Protein AF-A0A2G7G9T7-F1 (afdb_monomer_lite)

Structure (mmCIF, N/CA/C/O backbone):
data_AF-A0A2G7G9T7-F1
#
_entry.id   AF-A0A2G7G9T7-F1
#
loop_
_atom_site.group_PDB
_atom_site.id
_atom_site.type_symbol
_atom_site.label_atom_id
_atom_site.label_alt_id
_atom_site.label_comp_id
_atom_site.label_asym_id
_atom_site.label_entity_id
_atom_site.label_seq_id
_atom_site.pdbx_PDB_ins_code
_atom_site.Cartn_x
_atom_site.Cartn_y
_atom_site.Cartn_z
_atom_site.occupancy
_atom_site.B_iso_or_equiv
_atom_site.auth_seq_id
_atom_site.auth_comp_id
_atom_site.auth_asym_id
_atom_site.auth_atom_id
_atom_site.pdbx_PDB_model_num
ATOM 1 N N . MET A 1 1 ? 26.086 -6.484 12.343 1.00 50.88 1 MET A N 1
ATOM 2 C CA . MET A 1 1 ? 27.191 -6.443 11.362 1.00 50.88 1 MET A CA 1
ATOM 3 C C . MET A 1 1 ? 26.638 -6.945 10.040 1.00 50.88 1 MET A C 1
ATOM 5 O O . MET A 1 1 ? 26.138 -8.061 10.012 1.00 50.88 1 MET A O 1
ATOM 9 N N . ILE A 1 2 ? 26.623 -6.112 9.000 1.00 76.38 2 ILE A N 1
ATOM 10 C CA . ILE A 1 2 ? 26.159 -6.516 7.666 1.00 76.38 2 ILE A CA 1
ATOM 11 C C . ILE A 1 2 ? 27.326 -7.243 6.986 1.00 76.38 2 ILE A C 1
ATOM 13 O O . ILE A 1 2 ? 28.397 -6.664 6.845 1.00 76.38 2 ILE A O 1
ATOM 17 N N . LEU A 1 3 ? 27.143 -8.523 6.647 1.00 87.44 3 LEU A N 1
ATOM 18 C CA . LEU A 1 3 ? 28.206 -9.378 6.094 1.00 87.44 3 LEU A CA 1
ATOM 19 C C . LEU A 1 3 ? 28.447 -9.144 4.592 1.00 87.44 3 LEU A C 1
ATOM 21 O O . LEU A 1 3 ? 29.548 -9.395 4.115 1.00 87.44 3 LEU A O 1
ATOM 25 N N . PHE A 1 4 ? 27.445 -8.641 3.863 1.00 85.69 4 PHE A N 1
ATOM 26 C CA . PHE A 1 4 ? 27.504 -8.339 2.428 1.00 85.69 4 PHE A CA 1
ATOM 27 C C . PHE A 1 4 ? 26.624 -7.124 2.100 1.00 85.69 4 PHE A C 1
ATOM 29 O O . PHE A 1 4 ? 25.599 -6.946 2.763 1.00 85.69 4 PHE A O 1
ATOM 36 N N . PRO A 1 5 ? 26.976 -6.302 1.093 1.00 86.50 5 PRO A N 1
ATOM 37 C CA . PRO A 1 5 ? 26.112 -5.210 0.651 1.00 86.50 5 PRO A CA 1
ATOM 38 C C . PRO A 1 5 ? 24.768 -5.742 0.128 1.00 86.50 5 PRO A C 1
ATOM 40 O O . PRO A 1 5 ? 24.672 -6.886 -0.323 1.00 86.50 5 PRO A O 1
ATOM 43 N N . ARG A 1 6 ? 23.725 -4.903 0.168 1.00 88.00 6 ARG A N 1
ATOM 44 C CA . ARG A 1 6 ? 22.432 -5.221 -0.451 1.00 88.00 6 ARG A CA 1
ATOM 45 C C . ARG A 1 6 ? 22.624 -5.345 -1.962 1.00 88.00 6 ARG A C 1
ATOM 47 O O . ARG A 1 6 ? 23.069 -4.400 -2.606 1.00 88.00 6 ARG A O 1
ATOM 54 N N . TYR A 1 7 ? 22.246 -6.485 -2.529 1.00 88.69 7 TYR A N 1
ATOM 55 C CA . TYR A 1 7 ? 22.106 -6.613 -3.975 1.00 88.69 7 TYR A CA 1
ATOM 56 C C . TYR A 1 7 ? 20.734 -6.086 -4.383 1.00 88.69 7 TYR A C 1
ATOM 58 O O . TYR A 1 7 ? 19.709 -6.657 -4.009 1.00 88.69 7 TYR A O 1
ATOM 66 N N . HIS A 1 8 ? 20.714 -4.995 -5.143 1.00 90.81 8 HIS A N 1
ATOM 67 C CA . HIS A 1 8 ? 19.507 -4.525 -5.813 1.00 90.81 8 HIS A CA 1
ATOM 68 C C . HIS A 1 8 ? 19.416 -5.213 -7.174 1.00 90.81 8 HIS A C 1
ATOM 70 O O . HIS A 1 8 ? 20.029 -4.79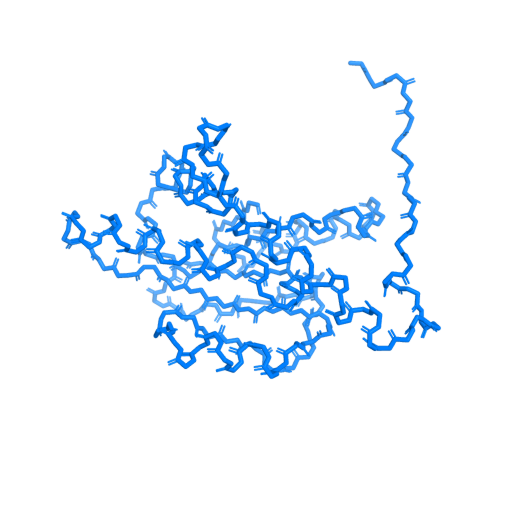2 -8.152 1.00 90.81 8 HIS A O 1
ATOM 76 N N . LEU A 1 9 ? 18.739 -6.359 -7.184 1.00 90.75 9 LEU A N 1
ATOM 77 C CA . LEU A 1 9 ? 18.439 -7.106 -8.402 1.00 90.75 9 LEU A CA 1
ATOM 78 C C . LEU A 1 9 ? 17.135 -6.588 -9.014 1.00 90.75 9 LEU A C 1
ATOM 80 O O . LEU A 1 9 ? 16.363 -5.901 -8.351 1.00 90.75 9 LEU A O 1
ATOM 84 N N . PHE A 1 10 ? 16.895 -6.929 -10.277 1.00 89.88 10 PHE A N 1
ATOM 85 C CA . PHE A 1 10 ? 15.668 -6.564 -10.973 1.00 89.88 10 PHE A CA 1
ATOM 86 C C . PHE A 1 10 ? 14.676 -7.726 -10.994 1.00 89.88 10 PHE A C 1
ATOM 88 O O . PHE A 1 10 ? 15.077 -8.890 -11.084 1.00 89.88 10 PHE A O 1
ATOM 95 N N . GLU A 1 11 ? 13.383 -7.410 -11.000 1.00 91.12 11 GLU A N 1
ATOM 96 C CA . GLU A 1 11 ? 12.358 -8.382 -11.357 1.00 91.12 11 GLU A CA 1
ATOM 97 C C . GLU A 1 11 ? 12.064 -8.329 -12.855 1.00 91.12 11 GLU A C 1
ATOM 99 O O . GLU A 1 11 ? 12.113 -7.274 -13.495 1.00 91.12 11 GLU A O 1
ATOM 104 N N . ILE A 1 12 ? 11.720 -9.483 -13.433 1.00 91.94 12 ILE A N 1
ATOM 105 C CA . ILE A 1 12 ? 11.273 -9.557 -14.830 1.00 91.94 12 ILE A CA 1
ATOM 106 C C . ILE A 1 12 ? 10.014 -8.700 -15.020 1.00 91.94 12 ILE A C 1
ATOM 108 O O . ILE A 1 12 ? 9.879 -8.053 -16.053 1.00 91.94 12 ILE A O 1
ATOM 112 N N . GLY A 1 13 ? 9.125 -8.649 -14.018 1.00 89.94 13 GLY A N 1
ATOM 113 C CA . GLY A 1 13 ? 7.906 -7.834 -14.038 1.00 89.94 13 GLY A CA 1
ATOM 114 C C . GLY A 1 13 ? 8.159 -6.338 -14.259 1.00 89.94 13 GLY A C 1
ATOM 115 O O . GLY A 1 13 ? 7.390 -5.698 -14.975 1.00 89.94 13 GLY A O 1
ATOM 116 N N . ASP A 1 14 ? 9.276 -5.817 -13.746 1.00 88.94 14 ASP A N 1
ATOM 117 C CA . ASP A 1 14 ? 9.611 -4.385 -13.775 1.00 88.94 14 ASP A CA 1
ATOM 118 C C . ASP A 1 14 ? 10.165 -3.917 -15.125 1.00 88.94 14 ASP A C 1
ATOM 120 O O . ASP A 1 14 ? 10.242 -2.722 -15.412 1.00 88.94 14 ASP A O 1
ATOM 124 N N . GLN A 1 15 ? 10.591 -4.848 -15.979 1.00 91.44 15 GLN A N 1
ATOM 125 C CA . GLN A 1 15 ? 11.274 -4.494 -17.217 1.00 91.44 15 GLN A CA 1
ATOM 126 C C . GLN A 1 15 ? 10.294 -3.935 -18.241 1.00 91.44 15 GLN A C 1
ATOM 128 O O . GLN A 1 15 ? 9.235 -4.519 -18.465 1.00 91.44 15 GLN A O 1
ATOM 133 N N . SER A 1 16 ? 10.660 -2.855 -18.938 1.00 91.50 16 SER A N 1
ATOM 134 C CA . SER A 1 16 ? 9.798 -2.202 -19.939 1.00 91.50 16 SER A CA 1
ATOM 135 C C . SER A 1 16 ? 9.358 -3.132 -21.077 1.00 91.50 16 SER A C 1
ATOM 137 O O . SER A 1 16 ? 8.282 -2.939 -21.638 1.00 91.50 16 SER A O 1
ATOM 139 N N . TRP A 1 17 ? 10.155 -4.161 -21.381 1.00 93.69 17 TRP A N 1
ATOM 140 C CA . TRP A 1 17 ? 9.870 -5.186 -22.388 1.00 93.69 17 TRP A CA 1
ATOM 141 C C . TRP A 1 17 ? 9.015 -6.356 -21.877 1.00 93.69 17 TRP A C 1
ATOM 143 O O . TRP A 1 17 ? 8.625 -7.212 -22.672 1.00 93.69 17 TRP A O 1
ATOM 153 N N . CYS A 1 18 ? 8.742 -6.438 -20.572 1.00 94.38 18 CYS A N 1
ATOM 154 C CA . CYS A 1 18 ? 7.967 -7.529 -19.995 1.00 94.38 18 CYS A CA 1
ATOM 155 C C . CYS A 1 18 ? 6.519 -7.495 -20.511 1.00 94.38 18 CYS A C 1
ATOM 157 O O . CYS A 1 18 ? 5.863 -6.455 -20.400 1.00 94.38 18 CYS A O 1
ATOM 159 N N . PRO A 1 19 ? 6.001 -8.603 -21.075 1.00 93.94 19 PRO A N 1
ATOM 160 C CA . PRO A 1 19 ? 4.636 -8.641 -21.577 1.00 93.94 19 PRO A CA 1
ATOM 161 C C . PRO A 1 19 ? 3.607 -8.388 -20.474 1.00 93.94 19 PRO A C 1
ATOM 163 O O . PRO A 1 19 ? 3.697 -8.954 -19.385 1.00 93.94 19 PRO A O 1
ATOM 166 N N . GLU A 1 20 ? 2.566 -7.621 -20.792 1.00 90.12 20 GLU A N 1
ATOM 167 C CA . GLU A 1 20 ? 1.546 -7.240 -19.808 1.00 90.12 20 GLU A CA 1
ATOM 168 C C . GLU A 1 20 ? 0.842 -8.451 -19.181 1.00 90.12 20 GLU A C 1
ATOM 170 O O . GLU A 1 20 ? 0.653 -8.512 -17.970 1.00 90.12 20 GLU A O 1
ATOM 175 N N . TRP A 1 21 ? 0.547 -9.487 -19.972 1.00 92.44 21 TRP A N 1
ATOM 176 C CA . TRP A 1 21 ? -0.052 -10.720 -19.451 1.00 92.44 21 TRP A CA 1
ATOM 177 C C . TRP A 1 21 ? 0.841 -11.421 -18.410 1.00 92.44 21 TRP A C 1
ATOM 179 O O . TRP A 1 21 ? 0.330 -12.062 -17.492 1.00 92.44 21 TRP A O 1
ATOM 189 N N . MET A 1 22 ? 2.170 -11.300 -18.530 1.00 93.94 22 MET A N 1
ATOM 190 C CA . MET A 1 22 ? 3.122 -11.904 -17.598 1.00 93.94 22 MET A CA 1
ATOM 191 C C . MET A 1 22 ? 3.152 -11.120 -16.289 1.00 93.94 22 MET A C 1
ATOM 193 O O . MET A 1 22 ? 3.062 -11.728 -15.224 1.00 93.94 22 MET A O 1
ATOM 197 N N . ARG A 1 23 ? 3.193 -9.783 -16.358 1.00 91.12 23 ARG A N 1
ATOM 198 C CA . ARG A 1 23 ? 3.034 -8.914 -15.179 1.00 91.12 23 ARG A CA 1
ATOM 199 C C . ARG A 1 23 ? 1.719 -9.203 -14.466 1.00 91.12 23 ARG A C 1
ATOM 201 O O . ARG A 1 23 ? 1.700 -9.407 -13.251 1.00 91.12 23 ARG A O 1
ATOM 208 N N . ALA A 1 24 ? 0.637 -9.321 -15.235 1.00 90.50 24 ALA A N 1
ATOM 209 C CA . ALA A 1 24 ? -0.678 -9.646 -14.715 1.00 90.50 24 ALA A CA 1
ATOM 210 C C . ALA A 1 24 ? -0.712 -10.985 -13.979 1.00 90.50 24 ALA A C 1
ATOM 212 O O . ALA A 1 24 ? -1.264 -11.068 -12.877 1.00 90.50 24 ALA A O 1
ATOM 213 N N . TYR A 1 25 ? -0.076 -12.006 -14.549 1.00 93.06 25 TYR A N 1
ATOM 214 C CA . TYR A 1 25 ? 0.046 -13.314 -13.925 1.00 93.06 25 TYR A CA 1
ATOM 215 C C . TYR A 1 25 ? 0.892 -13.276 -12.644 1.00 93.06 25 TYR A C 1
ATOM 217 O O . TYR A 1 25 ? 0.452 -13.804 -11.624 1.00 93.06 25 TYR A O 1
ATOM 225 N N . ILE A 1 26 ? 2.059 -12.618 -12.663 1.00 93.19 26 ILE A N 1
ATOM 226 C CA . ILE A 1 26 ? 2.937 -12.466 -11.488 1.00 93.19 26 ILE A CA 1
ATOM 227 C C . ILE A 1 26 ? 2.168 -11.806 -10.338 1.00 93.19 26 ILE A C 1
ATOM 229 O O . ILE A 1 26 ? 2.101 -12.362 -9.242 1.00 93.19 26 ILE A O 1
ATOM 233 N N . GLN A 1 27 ? 1.511 -10.671 -10.592 1.00 92.50 27 GLN A N 1
ATOM 234 C CA . GLN A 1 27 ? 0.753 -9.952 -9.565 1.00 92.50 27 GLN A CA 1
ATOM 235 C C . GLN A 1 27 ? -0.442 -10.768 -9.042 1.00 92.50 27 GLN A C 1
ATOM 237 O O . GLN A 1 27 ? -0.702 -10.782 -7.837 1.00 92.50 27 GLN A O 1
ATOM 242 N N . SER A 1 28 ? -1.141 -11.501 -9.916 1.00 91.00 28 SER A N 1
ATOM 243 C CA . SER A 1 28 ? -2.247 -12.386 -9.515 1.00 91.00 28 SER A CA 1
ATOM 244 C C . SER A 1 28 ? -1.762 -13.552 -8.651 1.00 91.00 28 SER A C 1
ATOM 246 O O . SER A 1 28 ? -2.380 -13.884 -7.638 1.00 91.00 28 SER A O 1
ATOM 248 N N . TYR A 1 29 ? -0.629 -14.157 -9.017 1.00 93.94 29 TYR A N 1
ATOM 249 C CA . TYR A 1 29 ? 0.008 -15.217 -8.243 1.00 93.94 29 TYR A CA 1
ATOM 250 C C . TYR A 1 29 ? 0.438 -14.716 -6.859 1.00 93.94 29 TYR A C 1
ATOM 252 O O . TYR A 1 29 ? 0.087 -15.331 -5.854 1.00 93.94 29 TYR A O 1
ATOM 260 N N . LEU A 1 30 ? 1.116 -13.568 -6.781 1.00 93.88 30 LEU A N 1
ATOM 261 C CA . LEU A 1 30 ? 1.529 -12.968 -5.508 1.00 93.88 30 LEU A CA 1
ATOM 262 C C . LEU A 1 30 ? 0.326 -12.601 -4.631 1.00 93.88 30 LEU A C 1
ATOM 264 O O . LEU A 1 30 ? 0.323 -12.893 -3.436 1.00 93.88 30 LEU A O 1
ATOM 268 N N . THR A 1 31 ? -0.740 -12.059 -5.227 1.00 93.62 31 THR A N 1
ATOM 269 C CA . THR A 1 31 ? -2.019 -11.818 -4.538 1.00 93.62 31 THR A CA 1
ATOM 270 C C . THR A 1 31 ? -2.583 -13.121 -3.972 1.00 93.62 31 THR A C 1
ATOM 272 O O . THR A 1 31 ? -3.038 -13.167 -2.830 1.00 93.62 31 THR A O 1
ATOM 275 N N . ARG A 1 32 ? -2.523 -14.228 -4.724 1.00 93.75 32 ARG A N 1
ATOM 276 C CA . ARG A 1 32 ? -2.956 -15.534 -4.216 1.00 93.75 32 ARG A CA 1
ATOM 277 C C . ARG A 1 32 ? -2.099 -16.000 -3.043 1.00 93.75 32 ARG A C 1
ATOM 279 O O . ARG A 1 32 ? -2.674 -16.502 -2.086 1.00 93.75 32 ARG A O 1
ATOM 286 N N . VAL A 1 33 ? -0.779 -15.825 -3.095 1.00 94.44 33 VAL A N 1
ATOM 287 C CA . VAL A 1 33 ? 0.143 -16.206 -2.011 1.00 94.44 33 VAL A CA 1
ATOM 288 C C . VAL A 1 33 ? -0.131 -15.403 -0.736 1.00 94.44 33 VAL A C 1
ATOM 290 O O . VAL A 1 33 ? -0.253 -15.999 0.332 1.00 94.44 33 VAL A O 1
ATOM 293 N N . TRP A 1 34 ? -0.333 -14.086 -0.842 1.00 94.31 34 TRP A N 1
ATOM 2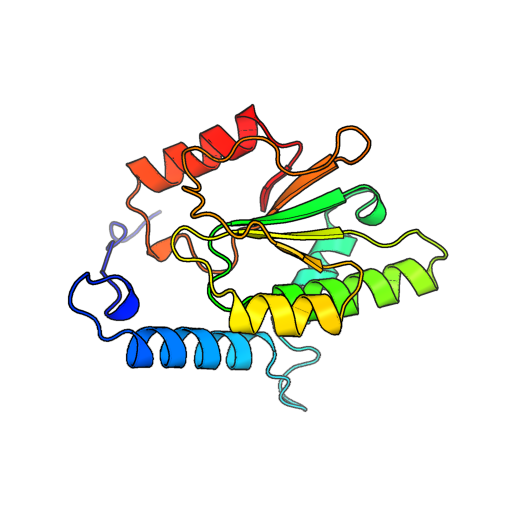94 C CA . TRP A 1 34 ? -0.707 -13.221 0.289 1.00 94.31 34 TRP A CA 1
ATOM 295 C C . TRP A 1 34 ? -1.981 -13.671 1.011 1.00 94.31 34 TRP A C 1
ATOM 297 O O . TRP A 1 34 ? -2.121 -13.487 2.222 1.00 94.31 34 TRP A O 1
ATOM 307 N N . ASN A 1 35 ? -2.893 -14.280 0.257 1.00 93.19 35 ASN A N 1
ATOM 308 C CA . ASN A 1 35 ? -4.217 -14.687 0.709 1.00 93.19 35 ASN A CA 1
ATOM 309 C C . ASN A 1 35 ? -4.339 -16.207 0.904 1.00 93.19 35 ASN A C 1
ATOM 311 O O . ASN A 1 35 ? -5.424 -16.717 1.194 1.00 93.19 35 ASN A O 1
ATOM 315 N N . LEU A 1 36 ? -3.243 -16.952 0.734 1.00 94.19 36 LEU A N 1
ATOM 316 C CA . LEU A 1 36 ? -3.237 -18.399 0.862 1.00 94.19 36 LEU A CA 1
ATOM 317 C C . LEU A 1 36 ? -3.175 -18.788 2.337 1.00 94.19 36 LEU A C 1
ATOM 319 O O . LEU A 1 36 ? -2.230 -18.465 3.052 1.00 94.19 36 LEU A O 1
ATOM 323 N N . HIS A 1 37 ? -4.179 -19.539 2.772 1.00 94.06 37 HIS A N 1
ATOM 324 C CA . HIS A 1 37 ? -4.218 -20.162 4.084 1.00 94.06 37 HIS A CA 1
ATOM 325 C C . HIS A 1 37 ? -4.081 -21.676 3.922 1.00 94.06 37 HIS A C 1
ATOM 327 O O . HIS A 1 37 ? -4.861 -22.298 3.201 1.00 94.06 37 HIS A O 1
ATOM 333 N N . ILE A 1 38 ? -3.083 -22.263 4.582 1.00 92.69 38 ILE A N 1
ATOM 334 C CA . ILE A 1 38 ? -2.783 -23.697 4.514 1.00 92.69 38 ILE A CA 1
ATOM 335 C C . ILE A 1 38 ? -2.868 -24.297 5.925 1.00 92.69 38 ILE A C 1
ATOM 337 O O . ILE A 1 38 ? -1.868 -24.294 6.647 1.00 92.69 38 ILE A O 1
ATOM 341 N N . PRO A 1 39 ? -4.031 -24.806 6.359 1.00 89.62 39 PRO A N 1
ATOM 342 C CA . PRO A 1 39 ? -4.127 -25.627 7.562 1.00 89.62 39 PRO A CA 1
ATOM 343 C C . PRO A 1 39 ? -3.427 -26.986 7.372 1.00 89.62 39 PRO A C 1
ATOM 345 O O . PRO A 1 39 ? -3.505 -27.552 6.280 1.00 89.62 39 PRO A O 1
ATOM 348 N N . PRO A 1 40 ? -2.774 -27.551 8.404 1.00 91.44 40 PRO A N 1
ATOM 349 C CA . PRO A 1 40 ? -2.550 -27.001 9.748 1.00 91.44 40 PRO A CA 1
ATOM 350 C C . PRO A 1 40 ? -1.295 -26.107 9.861 1.00 91.44 40 PRO A C 1
ATOM 352 O O . PRO A 1 40 ? -0.948 -25.673 10.955 1.00 91.44 40 PRO A O 1
ATOM 355 N N . PHE A 1 41 ? -0.590 -25.847 8.758 1.00 89.75 41 PHE A N 1
ATOM 356 C CA . PHE A 1 41 ? 0.729 -25.199 8.738 1.00 89.75 41 PHE A CA 1
ATOM 357 C C . PHE A 1 41 ? 0.707 -23.681 8.975 1.00 89.75 41 PHE A C 1
ATOM 359 O O . PHE A 1 41 ? 1.736 -23.093 9.294 1.00 89.75 41 PHE A O 1
ATOM 366 N N . SER A 1 42 ? -0.450 -23.036 8.833 1.00 88.81 42 SER A N 1
ATOM 367 C CA . SER A 1 42 ? -0.646 -21.605 9.089 1.00 88.81 42 SER A CA 1
ATOM 368 C C . SER A 1 42 ? -1.954 -21.384 9.842 1.00 88.81 42 SER A C 1
ATOM 370 O O . SER A 1 42 ? -2.928 -22.093 9.601 1.00 88.81 42 SER A O 1
ATOM 372 N N . LYS A 1 43 ? -1.983 -20.403 10.755 1.00 87.12 43 LYS A N 1
ATOM 373 C CA . LYS A 1 43 ? -3.190 -20.014 11.514 1.00 87.12 43 LYS A CA 1
ATOM 374 C C . LYS A 1 43 ? -4.075 -19.016 10.765 1.00 87.12 43 LYS A C 1
ATOM 376 O O . LYS A 1 43 ? -5.283 -19.015 10.951 1.00 87.12 43 LYS A O 1
ATOM 381 N N . ALA A 1 44 ? -3.467 -18.197 9.916 1.00 91.88 44 ALA A N 1
ATOM 382 C CA . ALA A 1 44 ? -4.109 -17.192 9.082 1.00 91.88 44 ALA A CA 1
ATOM 383 C C . ALA A 1 44 ? -3.305 -17.057 7.775 1.00 91.88 44 ALA A C 1
ATOM 385 O O . ALA A 1 44 ? -2.137 -17.464 7.749 1.00 91.88 44 ALA A O 1
ATOM 386 N N . PRO A 1 45 ? -3.889 -16.519 6.691 1.00 95.00 45 PRO A N 1
ATOM 387 C CA . PRO A 1 45 ? -3.100 -16.088 5.540 1.00 95.00 45 PRO A CA 1
ATOM 388 C C . PRO A 1 45 ? -2.140 -14.951 5.945 1.00 95.00 45 PRO A C 1
ATOM 390 O O . PRO A 1 45 ? -2.447 -14.222 6.894 1.00 95.00 45 PRO A O 1
ATOM 393 N N . PRO A 1 46 ? -1.018 -14.740 5.234 1.00 94.62 46 PRO A N 1
ATOM 394 C CA . PRO A 1 46 ? -0.080 -13.652 5.531 1.00 94.62 46 PRO A CA 1
ATOM 395 C C . PRO A 1 46 ? -0.738 -12.268 5.664 1.00 94.62 46 PRO A C 1
ATOM 397 O O . PRO A 1 46 ? -0.423 -11.534 6.598 1.00 94.62 46 PRO A O 1
ATOM 400 N N . GLY A 1 47 ? -1.720 -11.939 4.814 1.00 94.50 47 GLY A N 1
ATOM 401 C CA . GLY A 1 47 ? -2.480 -10.686 4.937 1.00 94.50 47 GLY A CA 1
ATOM 402 C C . GLY A 1 47 ? -3.297 -10.583 6.234 1.00 94.50 47 GLY A C 1
ATOM 403 O O . GLY A 1 47 ? -3.457 -9.498 6.781 1.00 94.50 47 GLY A O 1
ATOM 404 N N . GLY A 1 48 ? -3.766 -11.710 6.778 1.00 95.19 48 GLY A N 1
ATOM 405 C CA . GLY A 1 48 ? -4.446 -11.751 8.075 1.00 95.19 48 GLY A CA 1
ATOM 406 C C . GLY A 1 48 ? -3.484 -11.537 9.244 1.00 95.19 48 GLY A C 1
ATOM 407 O O . GLY A 1 48 ? -3.818 -10.825 10.181 1.00 95.19 48 GLY A O 1
ATOM 408 N N . VAL A 1 49 ? -2.262 -12.075 9.159 1.00 94.69 49 VAL A N 1
ATOM 409 C CA . VAL A 1 49 ? -1.209 -11.808 10.157 1.00 94.69 49 VAL A CA 1
ATOM 410 C C . VAL A 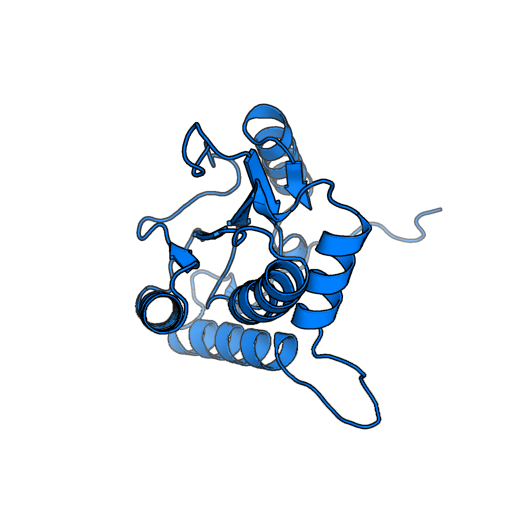1 49 ? -0.844 -10.322 10.175 1.00 94.69 49 VAL A C 1
ATOM 412 O O . VAL A 1 49 ? -0.697 -9.738 11.243 1.00 94.69 49 VAL A O 1
ATOM 415 N N . ALA A 1 50 ? -0.754 -9.684 9.006 1.00 95.12 50 ALA A N 1
ATOM 416 C CA . ALA A 1 50 ? -0.517 -8.246 8.925 1.00 95.12 50 ALA A CA 1
ATOM 417 C C . ALA A 1 50 ? -1.664 -7.423 9.553 1.00 95.12 50 ALA A C 1
ATOM 419 O O . ALA A 1 50 ? -1.401 -6.428 10.225 1.00 95.12 50 ALA A O 1
ATOM 420 N N . ALA A 1 51 ? -2.924 -7.863 9.429 1.00 96.56 51 ALA A N 1
ATOM 421 C CA . ALA A 1 51 ? -4.057 -7.210 10.095 1.00 96.56 51 ALA A CA 1
ATOM 422 C C . ALA A 1 51 ? -3.958 -7.297 11.629 1.00 96.56 51 ALA A C 1
ATOM 424 O O . ALA A 1 51 ? -4.320 -6.352 12.330 1.00 96.56 51 ALA A O 1
ATOM 425 N N . ASP A 1 52 ? -3.443 -8.414 12.147 1.00 95.19 52 ASP A N 1
ATOM 426 C CA . ASP A 1 52 ? -3.220 -8.610 13.582 1.00 95.19 52 ASP A CA 1
ATOM 427 C C . ASP A 1 52 ? -2.151 -7.647 14.109 1.00 95.19 52 ASP A C 1
ATOM 429 O O . ASP A 1 52 ? -2.359 -7.015 15.142 1.00 95.19 52 ASP A O 1
ATOM 433 N N . LEU A 1 53 ? -1.064 -7.459 13.354 1.00 95.12 53 LEU A N 1
ATOM 434 C CA . LEU A 1 53 ? -0.005 -6.503 13.693 1.00 95.12 53 LEU A CA 1
ATOM 435 C C . LEU A 1 53 ? -0.500 -5.051 13.683 1.00 95.12 53 LEU A C 1
ATOM 437 O O . LEU A 1 53 ? -0.101 -4.267 14.542 1.00 95.12 53 LEU A O 1
ATOM 441 N N . ILE A 1 54 ? -1.394 -4.687 12.754 1.00 96.50 54 ILE A N 1
ATOM 442 C CA . ILE A 1 54 ? -2.029 -3.360 12.744 1.00 96.50 54 ILE A CA 1
ATOM 443 C C . ILE A 1 54 ? -2.805 -3.128 14.043 1.00 96.50 54 ILE A C 1
ATOM 445 O O . ILE A 1 54 ? -2.661 -2.074 14.655 1.00 96.50 54 ILE A O 1
ATOM 449 N N . LEU A 1 55 ? -3.604 -4.102 14.486 1.00 95.69 55 LEU A N 1
ATOM 450 C CA . LEU A 1 55 ? -4.362 -3.985 15.738 1.00 95.69 55 LEU A CA 1
ATOM 451 C C . LEU A 1 55 ? -3.466 -3.927 16.974 1.00 95.69 55 LEU A C 1
ATOM 453 O O . LEU A 1 55 ? -3.809 -3.249 17.937 1.00 95.69 55 LEU A O 1
ATOM 457 N N . GLU A 1 56 ? -2.346 -4.648 16.958 1.00 95.44 56 GLU A N 1
ATOM 458 C CA . GLU A 1 56 ? -1.415 -4.701 18.083 1.00 95.44 56 GLU A CA 1
ATOM 459 C C . GLU A 1 56 ? -0.594 -3.411 18.227 1.00 95.44 56 GLU A C 1
ATOM 461 O O . GLU A 1 56 ? -0.318 -2.975 19.346 1.00 95.44 56 GLU A O 1
ATOM 466 N N . HIS A 1 57 ? -0.196 -2.797 17.110 1.00 95.44 57 HIS A N 1
ATOM 467 C CA . HIS A 1 57 ? 0.813 -1.734 17.114 1.00 95.44 57 HIS A CA 1
ATOM 468 C C . HIS A 1 57 ? 0.309 -0.352 16.694 1.00 95.44 57 HIS A C 1
ATOM 470 O O . HIS A 1 57 ? 1.009 0.632 16.937 1.00 95.44 57 HIS A O 1
ATOM 476 N N . ILE A 1 58 ? -0.883 -0.236 16.102 1.00 95.19 58 ILE A N 1
ATOM 477 C CA . ILE A 1 58 ? -1.475 1.064 15.774 1.00 95.19 58 ILE A CA 1
ATOM 478 C C . ILE A 1 58 ? -2.584 1.394 16.757 1.00 95.19 58 ILE A C 1
ATOM 480 O O . ILE A 1 58 ? -3.589 0.694 16.853 1.00 95.19 58 ILE A O 1
ATOM 484 N N . THR A 1 59 ? -2.439 2.530 17.430 1.00 94.62 59 THR A N 1
ATOM 485 C CA . THR A 1 59 ? -3.499 3.102 18.259 1.00 94.62 59 THR A CA 1
ATOM 486 C C . THR A 1 59 ? -4.642 3.623 17.386 1.00 94.62 59 THR A C 1
ATOM 488 O O . THR A 1 59 ? -4.412 4.408 16.465 1.00 94.62 59 THR A O 1
ATOM 491 N N . ASP A 1 60 ? -5.873 3.227 17.714 1.00 95.81 60 ASP A N 1
ATOM 492 C CA . ASP A 1 60 ? -7.113 3.623 17.029 1.00 95.81 60 ASP A CA 1
ATOM 493 C C . ASP A 1 60 ? -7.072 3.395 15.502 1.00 95.81 60 ASP A C 1
ATOM 495 O O . ASP A 1 60 ? -7.232 4.347 14.725 1.00 95.81 60 ASP A O 1
ATOM 499 N N . PRO A 1 61 ? -6.849 2.153 15.026 1.00 97.06 61 PRO A N 1
ATOM 500 C CA . PRO A 1 61 ? -6.683 1.879 13.598 1.00 97.06 61 PRO A CA 1
ATOM 501 C C . PRO A 1 61 ? -7.958 2.174 12.791 1.00 97.06 61 PRO A C 1
ATOM 503 O O . PRO A 1 61 ? -7.882 2.448 11.595 1.00 97.06 61 PRO A O 1
ATOM 506 N N . ASP A 1 62 ? -9.128 2.225 13.432 1.00 97.69 62 ASP A N 1
ATOM 507 C CA . ASP A 1 62 ? -10.381 2.657 12.811 1.00 97.69 62 ASP A CA 1
ATOM 508 C C . ASP A 1 62 ? -10.419 4.153 12.454 1.00 97.69 62 ASP A C 1
ATOM 510 O O . ASP A 1 62 ? -11.236 4.568 11.631 1.00 97.69 62 ASP A O 1
ATOM 514 N N . SER A 1 63 ? -9.503 4.963 12.996 1.00 97.81 63 SER A N 1
ATOM 515 C CA . SER A 1 63 ? -9.324 6.374 12.622 1.00 97.81 63 SER A CA 1
ATOM 516 C C . SER A 1 63 ? -8.486 6.575 11.349 1.00 97.81 63 SER A C 1
ATOM 518 O O . SER A 1 63 ? -8.427 7.690 10.815 1.00 97.81 63 SER A O 1
ATOM 520 N N . PHE A 1 64 ? -7.863 5.509 10.831 1.00 98.31 64 PHE A N 1
ATOM 521 C CA . PHE A 1 64 ? -6.934 5.574 9.705 1.00 98.31 64 PHE A CA 1
ATOM 522 C C . PHE A 1 64 ? -7.577 5.258 8.352 1.00 98.31 64 PHE A C 1
ATOM 524 O O . PHE A 1 64 ? -8.533 4.488 8.215 1.00 98.31 64 PHE A O 1
ATOM 531 N N . THR A 1 65 ? -7.015 5.877 7.325 1.00 98.62 65 THR A N 1
ATOM 532 C CA . THR A 1 65 ? -7.071 5.430 5.939 1.00 98.62 65 THR A CA 1
ATOM 533 C C . THR A 1 65 ? -5.699 4.858 5.601 1.00 98.62 65 THR A C 1
ATOM 535 O O . THR A 1 65 ? -4.703 5.582 5.625 1.00 98.62 65 THR A O 1
ATOM 538 N N . PHE A 1 66 ? -5.650 3.561 5.327 1.00 98.50 66 PHE A N 1
ATOM 539 C CA . PHE A 1 66 ? -4.454 2.845 4.914 1.00 98.50 66 PHE A CA 1
ATOM 540 C C . PHE A 1 66 ? -4.269 2.996 3.402 1.00 98.50 66 PHE A C 1
ATOM 542 O O . PHE A 1 66 ? -5.103 2.543 2.622 1.00 98.50 66 PHE A O 1
ATOM 549 N N . VAL A 1 67 ? -3.207 3.668 2.980 1.00 98.44 67 VAL A N 1
ATOM 550 C CA . VAL A 1 67 ? -2.899 3.911 1.567 1.00 98.44 67 VAL A CA 1
ATOM 551 C C . VAL A 1 67 ? -1.827 2.917 1.148 1.00 98.44 67 VAL A C 1
ATOM 553 O O . VAL A 1 67 ? -0.686 3.019 1.591 1.00 98.44 67 VAL A O 1
ATOM 556 N N . ASP A 1 68 ? -2.210 1.936 0.337 1.00 98.25 68 ASP A N 1
ATOM 557 C CA . ASP A 1 68 ? -1.309 0.913 -0.185 1.00 98.25 68 ASP A CA 1
ATOM 558 C C . ASP A 1 68 ? -0.547 1.480 -1.377 1.00 98.25 68 ASP A C 1
ATOM 560 O O . ASP A 1 68 ? -1.125 1.703 -2.447 1.00 98.25 68 ASP A O 1
ATOM 564 N N . LEU A 1 69 ? 0.729 1.792 -1.152 1.00 97.75 69 LEU A N 1
ATOM 565 C CA . LEU A 1 69 ? 1.625 2.297 -2.181 1.00 97.75 69 LEU A CA 1
ATOM 566 C C . LEU A 1 69 ? 2.317 1.117 -2.848 1.00 97.75 69 LEU A C 1
ATOM 568 O O . LEU A 1 69 ? 3.039 0.367 -2.192 1.00 97.75 69 LEU A O 1
ATOM 572 N N . CYS A 1 70 ? 2.176 1.039 -4.172 1.00 96.44 70 CYS A N 1
ATOM 573 C CA . CYS A 1 70 ? 2.637 -0.087 -4.993 1.00 96.44 70 CYS A CA 1
ATOM 574 C C . CYS A 1 70 ? 1.771 -1.340 -4.789 1.00 96.44 70 CYS A C 1
ATOM 576 O O . CYS A 1 70 ? 2.273 -2.452 -4.617 1.00 96.44 70 CYS A O 1
ATOM 578 N N . ALA A 1 71 ? 0.450 -1.146 -4.786 1.00 96.56 71 ALA A N 1
ATOM 579 C CA . ALA A 1 71 ? -0.524 -2.191 -4.495 1.00 96.56 71 ALA A CA 1
ATOM 580 C C . ALA A 1 71 ? -0.569 -3.324 -5.544 1.00 96.56 71 ALA A C 1
ATOM 582 O O . ALA A 1 71 ? -1.158 -4.382 -5.292 1.00 96.56 71 ALA A O 1
ATOM 583 N N . GLY A 1 72 ? -0.009 -3.124 -6.741 1.00 94.31 72 GLY A N 1
ATOM 584 C CA . GLY A 1 72 ? -0.101 -4.052 -7.865 1.00 94.31 72 GLY A CA 1
ATOM 585 C C . GLY A 1 72 ? -1.557 -4.415 -8.167 1.00 94.31 72 GLY A C 1
ATOM 586 O O . GLY A 1 72 ? -2.409 -3.550 -8.338 1.00 94.31 72 GLY A O 1
ATOM 587 N N . ALA A 1 73 ? -1.886 -5.710 -8.166 1.00 94.31 73 ALA A N 1
ATOM 588 C CA . ALA A 1 73 ? -3.262 -6.196 -8.340 1.00 94.31 73 ALA A CA 1
ATOM 589 C C . ALA A 1 73 ? -4.134 -6.141 -7.057 1.00 94.31 73 ALA A C 1
ATOM 591 O O . ALA A 1 73 ? -5.237 -6.683 -7.047 1.00 94.31 73 ALA A O 1
ATOM 592 N N . GLY A 1 74 ? -3.662 -5.502 -5.979 1.00 93.88 74 GLY A N 1
ATOM 593 C CA . GLY A 1 74 ? -4.362 -5.365 -4.692 1.00 93.88 74 GLY A CA 1
ATOM 594 C C . GLY A 1 74 ? -3.876 -6.306 -3.581 1.00 93.88 74 GLY A C 1
ATOM 595 O O . GLY A 1 74 ? -4.425 -6.278 -2.482 1.00 93.88 74 GLY A O 1
ATOM 596 N N . GLY A 1 75 ? -2.871 -7.144 -3.866 1.00 93.12 75 GLY A N 1
ATOM 597 C CA . GLY A 1 75 ? -2.052 -7.882 -2.897 1.00 93.12 75 GLY A CA 1
ATOM 598 C C . GLY A 1 75 ? -2.785 -8.381 -1.634 1.00 93.12 75 GLY A C 1
ATOM 599 O O . GLY A 1 75 ? -3.762 -9.136 -1.739 1.00 93.12 75 GLY A O 1
ATOM 600 N N . PRO A 1 76 ? -2.309 -8.023 -0.426 1.00 96.12 76 PRO A N 1
ATOM 601 C CA . PRO A 1 76 ? -2.971 -8.391 0.821 1.00 96.12 76 PRO A CA 1
ATOM 602 C C . PRO A 1 76 ? -4.103 -7.441 1.228 1.00 96.12 76 PRO A C 1
ATOM 604 O O . PRO A 1 76 ? -4.820 -7.770 2.171 1.00 96.12 76 PRO A O 1
ATOM 607 N N . THR A 1 77 ? -4.288 -6.291 0.569 1.00 97.00 77 THR A N 1
ATOM 608 C CA . THR A 1 77 ? -5.165 -5.201 1.037 1.00 97.00 77 THR A CA 1
ATOM 609 C C . THR A 1 77 ? -6.605 -5.657 1.248 1.00 97.00 77 THR A C 1
ATOM 611 O O . THR A 1 77 ? -7.227 -5.304 2.246 1.00 97.00 77 THR A O 1
ATOM 614 N N . GLY A 1 78 ? -7.126 -6.499 0.349 1.00 96.25 78 GLY A N 1
ATOM 615 C CA . GLY A 1 78 ? -8.465 -7.073 0.492 1.00 96.25 78 GLY A CA 1
ATOM 616 C C . GLY A 1 78 ? -8.618 -7.915 1.763 1.00 96.25 78 GLY A C 1
ATOM 617 O O . GLY A 1 78 ? -9.596 -7.778 2.496 1.00 96.25 78 GLY A O 1
ATOM 618 N N . THR A 1 79 ? -7.631 -8.755 2.080 1.00 96.38 79 THR A N 1
ATOM 619 C CA . THR A 1 79 ? -7.646 -9.560 3.312 1.00 96.38 79 THR A CA 1
ATOM 620 C C . THR A 1 79 ? -7.390 -8.711 4.549 1.00 96.38 79 THR A C 1
ATOM 622 O O . THR A 1 79 ? -8.045 -8.929 5.567 1.00 96.38 79 THR A O 1
ATOM 625 N N . LEU A 1 80 ? -6.487 -7.731 4.458 1.00 96.75 80 LEU A N 1
ATOM 626 C CA . LEU A 1 80 ? -6.223 -6.755 5.513 1.00 96.75 80 LEU A CA 1
ATOM 627 C C . LEU A 1 80 ? -7.512 -6.050 5.929 1.00 96.75 80 LEU A C 1
ATOM 629 O O . LEU A 1 80 ? -7.879 -6.107 7.099 1.00 96.75 80 LEU A O 1
ATOM 633 N N . GLU A 1 81 ? -8.230 -5.460 4.969 1.00 97.75 81 GLU A N 1
ATOM 634 C CA . GLU A 1 81 ? -9.508 -4.792 5.214 1.00 97.75 81 GLU A CA 1
ATOM 635 C C . GLU A 1 81 ? -10.507 -5.734 5.874 1.00 97.75 81 GLU A C 1
ATOM 637 O O . GLU A 1 81 ? -11.065 -5.402 6.919 1.00 97.75 81 GLU A O 1
ATOM 642 N N . HIS A 1 82 ? -10.692 -6.924 5.300 1.00 97.19 82 HIS A N 1
ATOM 643 C CA . HIS A 1 82 ? -11.695 -7.865 5.775 1.00 97.19 82 HIS A CA 1
ATOM 644 C C . HIS A 1 82 ? -11.437 -8.293 7.225 1.00 97.19 82 HIS A C 1
ATOM 646 O O . HIS A 1 82 ? -12.346 -8.246 8.058 1.00 97.19 82 HIS A O 1
ATOM 652 N N . VAL A 1 83 ? -10.201 -8.703 7.530 1.00 97.12 83 VAL A N 1
ATOM 653 C CA . VAL A 1 83 ? -9.817 -9.214 8.852 1.00 97.12 83 VAL A CA 1
ATOM 654 C C . VAL A 1 83 ? -9.794 -8.087 9.882 1.00 97.12 83 VAL A C 1
ATOM 656 O O . VAL A 1 83 ? -10.375 -8.243 10.958 1.00 97.12 83 VAL A O 1
ATOM 659 N N . LEU A 1 84 ? -9.187 -6.943 9.549 1.00 97.69 84 LEU A N 1
ATOM 660 C CA . LEU A 1 84 ? -9.108 -5.790 10.444 1.00 97.69 84 LEU A CA 1
ATOM 661 C C . LEU A 1 84 ? -10.507 -5.280 10.798 1.00 97.69 84 LEU A C 1
ATOM 663 O O . LEU A 1 84 ? -10.853 -5.174 11.975 1.00 97.69 84 LEU A O 1
ATOM 667 N N . ASN A 1 85 ? -11.350 -5.031 9.793 1.00 98.38 85 ASN A N 1
ATOM 668 C CA . ASN A 1 85 ? -12.683 -4.485 10.025 1.00 98.38 85 ASN A CA 1
ATOM 669 C C . ASN A 1 85 ? -13.633 -5.495 10.674 1.00 98.38 85 ASN A C 1
ATOM 671 O O . ASN A 1 85 ? -14.532 -5.086 11.406 1.00 98.38 85 ASN A O 1
ATOM 675 N N . ALA A 1 86 ? -13.447 -6.805 10.480 1.00 97.88 86 ALA A N 1
ATOM 676 C CA . ALA A 1 86 ? -14.195 -7.805 11.244 1.00 97.88 86 ALA A CA 1
ATOM 677 C C . ALA A 1 86 ? -13.908 -7.710 12.750 1.00 97.88 86 ALA A C 1
ATOM 679 O O . ALA A 1 86 ? -14.844 -7.749 13.551 1.00 97.88 86 ALA A O 1
ATOM 680 N N . LYS A 1 87 ? -12.640 -7.531 13.131 1.00 97.12 87 LYS A N 1
ATOM 681 C CA . LYS A 1 87 ? -12.228 -7.381 14.533 1.00 97.12 87 LYS A CA 1
ATOM 682 C C . LYS A 1 87 ? -12.678 -6.046 15.125 1.00 97.12 87 LYS A C 1
ATOM 684 O O . LYS A 1 87 ? -13.261 -6.035 16.204 1.00 97.12 87 LYS A O 1
ATOM 689 N N . LEU A 1 88 ? -12.534 -4.947 14.382 1.00 98.00 88 LEU A N 1
ATOM 690 C CA . LEU A 1 88 ? -13.032 -3.632 14.803 1.00 98.00 88 LEU A CA 1
ATOM 691 C C . LEU A 1 88 ? -14.545 -3.631 15.038 1.00 98.00 88 LEU A C 1
ATOM 693 O O . LEU A 1 88 ? -15.007 -3.131 16.062 1.00 98.00 88 LEU A O 1
ATOM 697 N N . ARG A 1 89 ? -15.324 -4.259 14.147 1.00 98.06 89 ARG A N 1
ATOM 698 C CA . ARG A 1 89 ? -16.775 -4.409 14.341 1.00 98.06 89 ARG A CA 1
ATOM 699 C C . ARG A 1 89 ? -17.118 -5.217 15.591 1.00 98.06 89 ARG A C 1
ATOM 701 O O . ARG A 1 89 ? -18.077 -4.872 1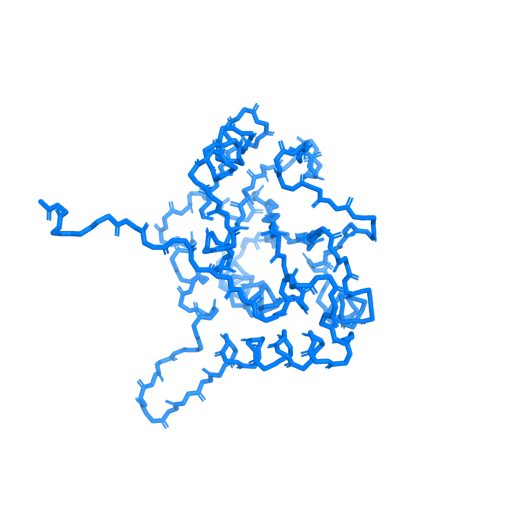6.273 1.00 98.06 89 ARG A O 1
ATOM 708 N N . ALA A 1 90 ? -16.354 -6.266 15.905 1.00 97.62 90 ALA A N 1
ATOM 709 C CA . ALA A 1 90 ? -16.559 -7.051 17.125 1.00 97.62 90 ALA A CA 1
ATOM 710 C C . ALA A 1 90 ? -16.308 -6.230 18.406 1.00 97.62 90 ALA A C 1
ATOM 712 O O . ALA A 1 90 ? -16.930 -6.495 19.431 1.00 97.62 90 ALA A O 1
ATOM 713 N N . GLU A 1 91 ? -15.461 -5.201 18.331 1.00 96.50 91 GLU A N 1
ATOM 714 C CA . GLU A 1 91 ? -15.223 -4.222 19.402 1.00 96.50 91 GLU A CA 1
ATOM 715 C C . GLU A 1 91 ? -16.198 -3.028 19.377 1.00 96.50 91 GLU A C 1
ATOM 717 O O . GLU A 1 91 ? -16.075 -2.115 20.192 1.00 96.50 91 GLU A O 1
ATOM 722 N N . GLY A 1 92 ? -17.161 -2.997 18.448 1.00 97.12 92 GLY A N 1
ATOM 723 C CA . GLY A 1 92 ? -18.091 -1.875 18.284 1.00 97.12 92 GLY A CA 1
ATOM 724 C C . GLY A 1 92 ? -17.455 -0.604 17.703 1.00 97.12 92 GLY A C 1
ATOM 725 O O . GLY A 1 92 ? -18.034 0.475 17.827 1.00 97.12 92 GLY A O 1
ATOM 726 N N . LYS A 1 93 ? -16.274 -0.714 17.080 1.00 97.69 93 LYS A N 1
ATOM 727 C CA . LYS A 1 93 ? -15.557 0.399 16.441 1.00 97.69 93 LYS A CA 1
ATOM 728 C C . LYS A 1 93 ? -15.987 0.608 14.992 1.00 97.69 93 LYS A C 1
ATOM 730 O O . LYS A 1 93 ? -16.609 -0.252 14.363 1.00 97.69 93 LYS A O 1
ATOM 735 N N . SER A 1 94 ? -15.639 1.778 14.462 1.00 97.00 94 SER A N 1
ATOM 736 C CA . SER A 1 94 ? -15.861 2.105 13.054 1.00 97.00 94 SER A CA 1
ATOM 737 C C . SER A 1 94 ? -14.927 1.306 12.133 1.00 97.00 94 SER A C 1
ATOM 739 O O . SER A 1 94 ? -13.975 0.674 12.587 1.00 97.00 94 SER A O 1
ATOM 741 N N . ALA A 1 95 ? -15.213 1.287 10.830 1.00 98.00 95 ALA A N 1
ATOM 742 C CA . ALA A 1 95 ? -14.338 0.627 9.867 1.00 98.00 95 ALA A CA 1
ATOM 743 C C . ALA A 1 95 ? -13.126 1.511 9.525 1.00 98.00 95 ALA A C 1
ATOM 745 O O . ALA A 1 95 ? -13.263 2.702 9.221 1.00 98.00 95 ALA A O 1
ATOM 746 N N . ALA A 1 96 ? -11.942 0.903 9.515 1.00 98.12 96 ALA A N 1
ATOM 747 C CA . ALA A 1 96 ? -10.776 1.437 8.832 1.00 98.12 96 ALA A CA 1
ATOM 748 C C . ALA A 1 96 ? -11.016 1.460 7.315 1.00 98.12 96 ALA A C 1
ATOM 750 O O . ALA A 1 96 ? -11.726 0.611 6.769 1.00 98.12 96 ALA A O 1
ATOM 751 N N . ARG A 1 97 ? -10.404 2.428 6.627 1.00 98.44 97 ARG A N 1
ATOM 752 C CA . ARG A 1 97 ? -10.504 2.579 5.168 1.00 98.44 97 ARG A CA 1
ATOM 753 C C . ARG A 1 97 ? -9.195 2.213 4.501 1.00 98.44 97 ARG A C 1
ATOM 755 O O . ARG A 1 97 ? -8.145 2.372 5.113 1.00 98.44 97 ARG A O 1
ATOM 762 N N . PHE A 1 98 ? -9.264 1.797 3.246 1.00 98.62 98 PHE A N 1
ATOM 763 C CA . PHE A 1 98 ? -8.109 1.427 2.445 1.00 98.62 98 PHE A CA 1
ATOM 764 C C . PHE A 1 98 ? -8.183 2.087 1.069 1.00 98.62 98 PHE A C 1
ATOM 766 O O . PHE A 1 98 ? -9.266 2.202 0.492 1.00 98.62 98 PHE A O 1
ATOM 773 N N . VAL A 1 99 ? -7.036 2.516 0.546 1.00 98.62 99 VAL A N 1
ATOM 774 C CA . VAL A 1 99 ? -6.914 3.080 -0.802 1.00 98.62 99 VAL A CA 1
ATOM 775 C C . VAL A 1 99 ? -5.780 2.387 -1.539 1.00 98.62 99 VAL A C 1
ATOM 777 O O . VAL A 1 99 ? -4.649 2.390 -1.062 1.00 98.62 99 VAL A O 1
ATOM 780 N N . LEU A 1 100 ? -6.082 1.810 -2.700 1.00 98.62 100 LEU A N 1
ATOM 781 C CA . LEU A 1 100 ? -5.087 1.201 -3.583 1.00 98.62 100 LEU A CA 1
ATOM 782 C C . LEU A 1 100 ? -4.469 2.262 -4.494 1.00 98.62 100 LEU A C 1
ATOM 784 O O . LEU A 1 100 ? -5.191 3.042 -5.126 1.00 98.62 100 LEU A O 1
ATOM 788 N N . THR A 1 101 ? -3.140 2.279 -4.564 1.00 98.31 101 THR A N 1
ATOM 789 C CA . THR A 1 101 ? -2.376 3.179 -5.431 1.00 98.31 101 THR A CA 1
ATOM 790 C C . THR A 1 101 ? -1.168 2.452 -6.013 1.00 98.31 101 THR A C 1
ATOM 792 O O . THR A 1 101 ? -0.563 1.592 -5.373 1.00 98.31 101 THR A O 1
ATOM 795 N N . ASP A 1 102 ? -0.816 2.775 -7.251 1.00 96.69 102 ASP A N 1
ATOM 796 C CA . ASP A 1 102 ? 0.313 2.154 -7.938 1.00 96.69 102 ASP A CA 1
ATOM 797 C C . ASP A 1 102 ? 0.786 3.056 -9.076 1.00 96.69 102 ASP A C 1
ATOM 799 O O . ASP A 1 102 ? 0.004 3.839 -9.622 1.00 96.69 102 ASP A O 1
ATOM 803 N N . LEU A 1 103 ? 2.051 2.922 -9.468 1.00 94.81 103 LEU A N 1
ATOM 804 C CA . LEU A 1 103 ? 2.580 3.562 -10.668 1.00 94.81 103 LEU A CA 1
ATOM 805 C C . LEU A 1 103 ? 1.932 2.985 -11.943 1.00 94.81 103 LEU A C 1
ATOM 807 O O . LEU A 1 103 ? 1.822 3.679 -12.953 1.00 94.81 103 LEU A O 1
ATOM 811 N N . HIS A 1 104 ? 1.458 1.738 -11.884 1.00 92.25 104 HIS A N 1
ATOM 812 C CA . HIS A 1 104 ? 0.758 1.025 -12.949 1.00 92.25 104 HIS A CA 1
ATOM 813 C C . HIS A 1 104 ? -0.594 0.463 -12.452 1.00 92.25 104 HIS A C 1
ATOM 815 O O . HIS A 1 104 ? -0.711 -0.738 -12.194 1.00 92.25 104 HIS A O 1
ATOM 821 N N . PRO A 1 105 ? -1.635 1.312 -12.317 1.00 94.12 105 PRO A N 1
ATOM 822 C CA . PRO A 1 105 ? -2.937 0.918 -11.781 1.00 94.12 105 PRO A CA 1
ATOM 823 C C . PRO A 1 105 ? -3.589 -0.288 -12.471 1.00 94.12 105 PRO A C 1
ATOM 825 O O . PRO A 1 105 ? -3.714 -0.342 -13.695 1.00 94.12 105 PRO A O 1
ATOM 828 N N . ARG A 1 106 ? -4.096 -1.230 -11.665 1.00 93.50 106 ARG A N 1
ATOM 829 C CA . ARG A 1 106 ? -4.792 -2.451 -12.110 1.00 93.50 106 ARG A CA 1
ATOM 830 C C . ARG A 1 106 ? -6.305 -2.309 -11.973 1.00 93.50 106 ARG A C 1
ATOM 832 O O . ARG A 1 106 ? -6.938 -2.869 -11.081 1.00 93.50 106 ARG A O 1
ATOM 839 N N . LEU A 1 107 ? -6.885 -1.482 -12.847 1.00 95.12 107 LEU A N 1
ATOM 840 C CA . LEU A 1 107 ? -8.257 -0.982 -12.690 1.00 95.12 107 LEU A CA 1
ATOM 841 C C . LEU A 1 107 ? -9.333 -2.072 -12.703 1.00 95.12 107 LEU A C 1
ATOM 843 O O . LEU A 1 107 ? -10.333 -1.930 -11.999 1.00 95.12 107 LEU A O 1
ATOM 847 N N . GLU A 1 108 ? -9.164 -3.141 -13.483 1.00 94.50 108 GLU A N 1
ATOM 848 C CA . GLU A 1 108 ? -10.141 -4.235 -13.534 1.00 94.50 108 GLU A CA 1
ATOM 849 C C . GLU A 1 108 ? -10.198 -4.975 -12.191 1.00 94.50 108 GLU A C 1
ATOM 851 O O . GLU A 1 108 ? -11.276 -5.145 -11.607 1.00 94.50 108 GLU A O 1
ATOM 856 N N . GLU A 1 109 ? -9.029 -5.337 -11.663 1.00 93.94 109 GLU A N 1
ATOM 857 C CA . GLU A 1 109 ? -8.865 -6.007 -10.379 1.00 93.94 109 GLU A CA 1
ATOM 858 C C . GLU A 1 109 ? -9.341 -5.117 -9.232 1.00 93.94 109 GLU A C 1
ATOM 860 O O . GLU A 1 109 ? -10.163 -5.540 -8.417 1.00 93.94 109 GLU A O 1
ATOM 865 N N . TRP A 1 110 ? -8.909 -3.856 -9.201 1.00 96.88 110 TRP A N 1
ATOM 866 C CA . TRP A 1 110 ? -9.291 -2.913 -8.151 1.00 96.88 110 TRP A CA 1
ATOM 867 C C . TRP A 1 110 ? -10.790 -2.622 -8.165 1.00 96.88 110 TRP A C 1
ATOM 869 O O . TRP A 1 110 ? -11.433 -2.638 -7.117 1.00 96.88 110 TRP A O 1
ATOM 879 N N . SER A 1 111 ? -11.398 -2.481 -9.347 1.00 97.19 111 SER A N 1
ATOM 880 C CA . SER A 1 111 ? -12.853 -2.342 -9.469 1.00 97.19 111 SER A CA 1
ATOM 881 C C . SER A 1 111 ? -13.595 -3.586 -8.978 1.00 97.19 111 SER A C 1
ATOM 883 O O . SER A 1 111 ? -14.701 -3.488 -8.443 1.00 97.19 111 SER A O 1
ATOM 885 N N . ALA A 1 112 ? -13.043 -4.787 -9.171 1.00 95.62 112 ALA A N 1
ATOM 886 C CA . ALA A 1 112 ? -13.622 -6.011 -8.622 1.00 95.62 112 ALA A CA 1
ATOM 887 C C . ALA A 1 112 ? -13.526 -6.060 -7.087 1.00 95.62 112 ALA A C 1
ATOM 889 O O . ALA A 1 112 ? -14.494 -6.474 -6.446 1.00 95.62 112 ALA A O 1
ATOM 890 N N . ILE A 1 113 ? -12.412 -5.602 -6.507 1.00 95.69 113 ILE A N 1
ATOM 891 C CA . ILE A 1 113 ? -12.203 -5.509 -5.054 1.00 95.69 113 ILE A CA 1
ATOM 892 C C . ILE A 1 113 ? -13.171 -4.490 -4.436 1.00 95.69 113 ILE A C 1
ATOM 894 O O . ILE A 1 113 ? -13.977 -4.857 -3.583 1.00 95.69 113 ILE A 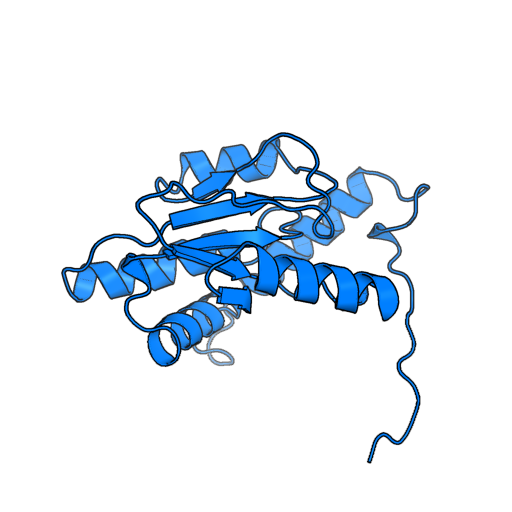O 1
ATOM 898 N N . SER A 1 114 ? -13.185 -3.248 -4.925 1.00 96.94 114 SER A N 1
ATOM 899 C CA . SER A 1 114 ? -14.032 -2.166 -4.397 1.00 96.94 114 SER A CA 1
ATOM 900 C C . SER A 1 114 ? -15.532 -2.441 -4.512 1.00 96.94 114 SER A C 1
ATOM 902 O O . SER A 1 114 ? -16.313 -1.990 -3.682 1.00 96.94 114 SER A O 1
ATOM 904 N N . ARG A 1 115 ? -15.969 -3.224 -5.509 1.00 96.94 115 ARG A N 1
ATOM 905 C CA . ARG A 1 115 ? -17.372 -3.673 -5.603 1.00 96.94 115 ARG A CA 1
ATOM 906 C C . ARG A 1 115 ? -17.758 -4.683 -4.523 1.00 96.94 115 ARG A C 1
ATOM 908 O O . ARG A 1 115 ? -18.938 -4.811 -4.216 1.00 96.94 115 ARG A O 1
ATOM 915 N N . ARG A 1 116 ? -16.791 -5.438 -3.996 1.00 95.81 116 ARG A N 1
ATOM 916 C CA . ARG A 1 116 ? -17.008 -6.460 -2.961 1.00 95.81 116 ARG A CA 1
ATOM 917 C C . ARG A 1 116 ? -16.774 -5.921 -1.551 1.00 95.81 116 ARG A C 1
ATOM 919 O O . ARG A 1 116 ? -17.315 -6.489 -0.609 1.00 95.81 116 ARG A O 1
ATOM 926 N N . GLN A 1 117 ? -15.964 -4.872 -1.410 1.00 96.06 117 GLN A N 1
ATOM 927 C CA . GLN A 1 117 ? -15.518 -4.332 -0.128 1.00 96.06 117 GLN A CA 1
ATOM 928 C C . GLN A 1 117 ? -15.698 -2.813 -0.104 1.00 96.06 117 GLN A C 1
ATOM 930 O O . GLN A 1 117 ? -14.913 -2.073 -0.691 1.00 96.06 117 GLN A O 1
ATOM 935 N N . GLU A 1 118 ? -16.724 -2.348 0.611 1.00 96.62 118 GLU A N 1
ATOM 936 C CA . GLU A 1 118 ? -17.120 -0.931 0.672 1.00 96.62 118 GLU A CA 1
ATOM 937 C C . GLU A 1 118 ? -16.053 0.000 1.271 1.00 96.62 118 GLU A C 1
ATOM 939 O O . GLU A 1 118 ? -16.047 1.198 0.995 1.00 96.62 118 GLU A O 1
ATOM 944 N N . ASN A 1 119 ? -15.131 -0.545 2.072 1.00 98.25 119 ASN A N 1
ATOM 945 C CA . ASN A 1 119 ? -14.064 0.221 2.717 1.00 98.25 119 ASN A CA 1
ATOM 946 C C . ASN A 1 119 ? -12.786 0.314 1.872 1.00 98.25 119 ASN A C 1
ATOM 948 O O . ASN A 1 119 ? -11.797 0.867 2.355 1.00 98.25 119 ASN A O 1
ATOM 952 N N . ILE A 1 120 ? -12.795 -0.213 0.641 1.00 98.50 120 ILE A N 1
ATOM 953 C CA . ILE A 1 120 ? -11.665 -0.141 -0.291 1.00 98.50 120 ILE A CA 1
ATOM 954 C C . ILE A 1 120 ? -12.026 0.743 -1.481 1.00 98.50 120 ILE A C 1
ATOM 956 O O . ILE A 1 120 ? -12.902 0.411 -2.282 1.00 98.50 120 ILE A O 1
ATOM 960 N N . SER A 1 121 ? -11.284 1.830 -1.652 1.00 98.44 121 SER A N 1
ATOM 961 C CA . SER A 1 121 ? -11.276 2.632 -2.877 1.00 98.44 121 SER A CA 1
ATOM 962 C C . SER A 1 121 ? -9.904 2.573 -3.556 1.00 98.44 121 SER A C 1
ATOM 964 O O . SER A 1 121 ? -8.997 1.872 -3.105 1.00 98.44 121 SER A O 1
ATOM 966 N N . PHE A 1 122 ? -9.745 3.276 -4.675 1.00 98.56 122 PHE A N 1
ATOM 967 C CA . PHE A 1 122 ? -8.479 3.342 -5.399 1.00 98.56 122 PHE A CA 1
ATOM 968 C C . PHE A 1 122 ? -8.305 4.683 -6.111 1.00 98.56 122 PHE A C 1
ATOM 970 O O . PHE A 1 122 ? -9.285 5.374 -6.401 1.00 98.56 122 PHE A O 1
ATOM 977 N N . VAL A 1 123 ? -7.055 5.028 -6.417 1.00 98.25 123 VAL A N 1
ATOM 978 C CA . VAL A 1 123 ? -6.710 6.143 -7.306 1.00 98.25 123 VAL A CA 1
ATOM 979 C C . VAL A 1 123 ? -6.453 5.576 -8.697 1.00 98.25 123 VAL A C 1
ATOM 981 O O . VAL A 1 123 ? -5.526 4.799 -8.881 1.00 98.25 123 VAL A O 1
ATOM 984 N N . ALA A 1 124 ? -7.294 5.926 -9.673 1.00 97.75 124 ALA A N 1
ATOM 985 C CA . ALA A 1 124 ? -7.211 5.345 -11.016 1.00 97.75 124 ALA A CA 1
ATOM 986 C C . ALA A 1 124 ? -5.988 5.820 -11.820 1.00 97.75 124 ALA A C 1
ATOM 988 O O . ALA A 1 124 ? -5.552 5.130 -12.739 1.00 97.75 124 ALA A O 1
ATOM 989 N N . GLU A 1 125 ? -5.457 6.993 -11.478 1.00 97.81 125 GLU A N 1
ATOM 990 C CA . GLU A 1 125 ? -4.292 7.574 -12.136 1.00 97.81 125 GLU A CA 1
ATOM 991 C C . GLU A 1 125 ? -2.983 6.994 -11.581 1.00 97.81 125 GLU A C 1
ATOM 993 O O . GLU A 1 125 ? -2.901 6.724 -10.378 1.00 97.81 125 GLU A O 1
ATOM 998 N N . PRO A 1 126 ? -1.940 6.848 -12.420 1.00 97.31 126 PRO A N 1
ATOM 999 C CA . PRO A 1 126 ? -0.601 6.477 -11.977 1.00 97.31 126 PRO A CA 1
ATOM 1000 C C . PRO A 1 126 ? -0.108 7.319 -10.796 1.00 97.31 126 PRO A C 1
ATOM 1002 O O . PRO A 1 126 ? -0.087 8.550 -10.859 1.00 97.31 126 PRO A O 1
ATOM 1005 N N . MET A 1 127 ? 0.347 6.651 -9.737 1.00 97.31 127 MET A N 1
ATOM 1006 C CA . MET A 1 127 ? 0.862 7.284 -8.529 1.00 97.31 127 MET A CA 1
ATOM 1007 C C . MET A 1 127 ? 2.321 6.905 -8.287 1.00 97.31 127 MET A C 1
ATOM 1009 O O . MET A 1 127 ? 2.648 5.788 -7.896 1.00 97.31 127 MET A O 1
ATOM 1013 N N . ASP A 1 128 ? 3.206 7.880 -8.483 1.00 97.38 128 ASP A N 1
ATOM 1014 C CA . ASP A 1 128 ? 4.608 7.780 -8.085 1.00 97.38 128 ASP A CA 1
ATOM 1015 C C . ASP A 1 128 ? 4.713 7.894 -6.555 1.00 97.38 128 ASP A C 1
ATOM 1017 O O . ASP A 1 128 ? 4.460 8.958 -5.982 1.00 97.38 128 ASP A O 1
ATOM 1021 N N . ALA A 1 129 ? 5.102 6.804 -5.889 1.00 97.38 129 ALA A N 1
ATOM 1022 C CA . ALA A 1 129 ? 5.219 6.750 -4.433 1.00 97.38 129 ALA A CA 1
ATOM 1023 C C . ALA A 1 129 ? 6.195 7.799 -3.866 1.00 97.38 129 ALA A C 1
ATOM 1025 O O . ALA A 1 129 ? 5.988 8.290 -2.755 1.00 97.38 129 ALA A O 1
ATOM 1026 N N . ALA A 1 130 ? 7.213 8.211 -4.634 1.00 97.62 130 ALA A N 1
ATOM 1027 C CA . ALA A 1 130 ? 8.163 9.249 -4.225 1.00 97.62 130 ALA A CA 1
ATOM 1028 C C . ALA A 1 130 ? 7.556 10.664 -4.255 1.00 97.62 130 ALA A C 1
ATOM 1030 O O . ALA A 1 130 ? 8.136 11.604 -3.711 1.00 97.62 130 ALA A O 1
ATOM 1031 N N . LYS A 1 131 ? 6.387 10.822 -4.885 1.00 97.44 131 LYS A N 1
ATOM 1032 C CA . LYS A 1 131 ? 5.657 12.089 -5.037 1.00 97.44 131 LYS A CA 1
ATOM 1033 C C . LYS A 1 131 ? 4.243 12.027 -4.463 1.00 97.44 131 LYS A C 1
ATOM 1035 O O . LYS A 1 131 ? 3.472 12.960 -4.662 1.00 97.44 131 LYS A O 1
ATOM 1040 N N . CYS A 1 132 ? 3.898 10.950 -3.758 1.00 96.56 132 CYS A N 1
ATOM 1041 C CA . CYS A 1 132 ? 2.578 10.785 -3.168 1.00 96.56 132 CYS A CA 1
ATOM 1042 C C . CYS A 1 132 ? 2.328 11.887 -2.131 1.00 96.56 132 CYS A C 1
ATOM 1044 O O . CYS A 1 132 ? 2.999 11.950 -1.094 1.00 96.56 132 CYS A O 1
ATOM 1046 N N . GLU A 1 133 ? 1.354 12.744 -2.420 1.00 96.25 133 GLU A N 1
ATOM 1047 C CA . GLU A 1 133 ? 0.749 13.644 -1.441 1.00 96.25 133 GLU A CA 1
ATOM 1048 C C . GLU A 1 133 ? -0.355 12.919 -0.668 1.00 96.25 133 GLU A C 1
ATOM 1050 O O . GLU A 1 133 ? -0.667 11.761 -0.946 1.00 96.25 133 GLU A O 1
ATOM 1055 N N . ARG A 1 134 ? -0.936 13.593 0.326 1.00 96.75 134 ARG A N 1
ATOM 1056 C CA . ARG A 1 134 ? -2.035 13.041 1.120 1.00 96.75 134 ARG A CA 1
ATOM 1057 C C . ARG A 1 134 ? -3.224 12.651 0.233 1.00 96.75 134 ARG A C 1
ATOM 1059 O O . ARG A 1 134 ? -3.739 13.468 -0.528 1.00 96.75 134 ARG A O 1
ATOM 1066 N N . VAL A 1 135 ? -3.674 11.413 0.395 1.00 96.75 135 VAL A N 1
ATOM 1067 C CA . VAL A 1 135 ? -4.825 10.796 -0.274 1.00 96.75 135 VAL A CA 1
ATOM 1068 C C . VAL A 1 135 ? -6.012 10.677 0.685 1.00 96.75 135 VAL A C 1
ATOM 1070 O O . VAL A 1 135 ? -7.168 10.785 0.273 1.00 96.75 135 VAL A O 1
ATOM 1073 N N . ALA A 1 136 ? -5.749 10.470 1.978 1.00 97.00 136 ALA A N 1
ATOM 1074 C CA . ALA A 1 136 ? -6.790 10.367 2.989 1.00 97.00 136 ALA A CA 1
ATOM 1075 C C . ALA A 1 136 ? -7.581 11.685 3.126 1.00 97.00 136 ALA A C 1
ATOM 1077 O O . ALA A 1 136 ? -6.997 12.773 3.072 1.00 97.00 136 ALA A O 1
ATOM 1078 N N . PRO A 1 137 ? -8.905 11.622 3.368 1.00 94.56 137 PRO A N 1
ATOM 1079 C CA . PRO A 1 137 ? -9.690 12.817 3.651 1.00 94.56 137 PRO A CA 1
ATOM 1080 C C . PRO A 1 137 ? -9.221 13.486 4.951 1.00 94.56 137 PRO A C 1
ATOM 1082 O O . PRO A 1 137 ? -8.749 12.822 5.871 1.00 94.56 137 PRO A O 1
ATOM 1085 N N . THR A 1 138 ? -9.415 14.802 5.061 1.00 91.50 138 THR A N 1
ATOM 1086 C CA . THR A 1 138 ? -8.914 15.630 6.178 1.00 91.50 138 THR A CA 1
ATOM 1087 C C . THR A 1 138 ? -9.408 15.216 7.565 1.00 91.50 138 THR A C 1
ATOM 1089 O O . THR A 1 138 ? -8.788 15.566 8.563 1.00 91.50 138 THR A O 1
ATOM 1092 N N . ASN A 1 139 ? -10.512 14.475 7.651 1.00 94.75 139 ASN A N 1
ATOM 1093 C CA . ASN A 1 139 ? -11.074 13.977 8.905 1.00 94.75 139 ASN A CA 1
ATOM 1094 C C . ASN A 1 139 ? -10.557 12.586 9.316 1.00 94.75 139 ASN A C 1
ATOM 1096 O O . ASN A 1 139 ? -11.107 11.993 10.244 1.00 94.75 139 ASN A O 1
ATOM 1100 N N . ARG A 1 140 ? -9.556 12.036 8.620 1.00 96.81 140 ARG A N 1
ATOM 1101 C CA . ARG A 1 140 ? -8.941 10.740 8.930 1.00 96.81 140 ARG A CA 1
ATOM 1102 C C . ARG A 1 140 ? -7.425 10.848 8.891 1.00 96.81 140 ARG A C 1
ATOM 1104 O O . ARG A 1 140 ? -6.865 11.627 8.123 1.00 96.81 140 ARG A O 1
ATOM 1111 N N . LYS A 1 141 ? -6.768 10.015 9.693 1.00 98.00 141 LYS A N 1
ATOM 1112 C CA . LYS A 1 141 ? -5.315 9.858 9.619 1.00 98.00 141 LYS A CA 1
ATOM 1113 C C . LYS A 1 141 ? -4.941 9.058 8.370 1.00 98.00 141 LYS A C 1
ATOM 1115 O O . LYS A 1 141 ? -5.711 8.205 7.933 1.00 98.00 141 LYS A O 1
ATOM 1120 N N . GLU A 1 142 ? -3.771 9.311 7.807 1.00 98.50 142 GLU A N 1
ATOM 1121 C CA . GLU A 1 142 ? -3.191 8.547 6.702 1.00 98.50 142 GLU A CA 1
ATOM 1122 C C . GLU A 1 142 ? -2.064 7.658 7.223 1.00 98.50 142 GLU A C 1
ATOM 1124 O O . GLU A 1 142 ? -1.116 8.157 7.828 1.00 98.50 142 GLU A O 1
ATOM 1129 N N . CYS A 1 143 ? -2.155 6.354 6.961 1.00 98.19 143 CYS A N 1
ATOM 1130 C CA . CYS A 1 143 ? -1.049 5.422 7.149 1.00 98.19 143 CYS A CA 1
ATOM 1131 C C . CYS A 1 143 ? -0.661 4.844 5.788 1.00 98.19 143 CYS A C 1
ATOM 1133 O O . CYS A 1 143 ? -1.492 4.220 5.133 1.00 98.19 143 CYS A O 1
ATOM 1135 N N . ARG A 1 144 ? 0.576 5.060 5.343 1.00 97.94 144 ARG A N 1
ATOM 1136 C CA . ARG A 1 144 ? 1.076 4.485 4.086 1.00 97.94 144 ARG A CA 1
ATOM 1137 C C . ARG A 1 144 ? 1.622 3.091 4.334 1.00 97.94 144 ARG A C 1
ATOM 1139 O O . ARG A 1 144 ? 2.535 2.946 5.136 1.00 97.94 144 ARG A O 1
ATOM 1146 N N . ILE A 1 145 ? 1.066 2.095 3.663 1.00 97.25 145 ILE A N 1
ATOM 1147 C CA . ILE A 1 145 ? 1.488 0.703 3.807 1.00 97.25 145 ILE A CA 1
ATOM 1148 C C . ILE A 1 145 ? 2.271 0.275 2.566 1.00 97.25 145 ILE A C 1
ATOM 1150 O O . ILE A 1 145 ? 1.891 0.619 1.445 1.00 97.25 145 ILE A O 1
ATOM 1154 N N . PHE A 1 146 ? 3.362 -0.459 2.772 1.00 96.88 146 PHE A N 1
ATOM 1155 C CA . PHE A 1 146 ? 4.257 -0.913 1.710 1.00 96.88 146 PHE A CA 1
ATOM 1156 C C . PHE A 1 146 ? 4.364 -2.442 1.694 1.00 96.88 146 PHE A C 1
ATOM 1158 O O . PHE A 1 146 ? 5.226 -3.054 2.329 1.00 96.88 146 PHE A O 1
ATOM 1165 N N . ASN A 1 147 ? 3.484 -3.090 0.933 1.00 95.81 147 ASN A N 1
ATOM 1166 C CA . ASN A 1 147 ? 3.384 -4.547 0.917 1.00 95.81 147 ASN A CA 1
ATOM 1167 C C . ASN A 1 147 ? 4.404 -5.190 -0.035 1.00 95.81 147 ASN A C 1
ATOM 1169 O O . ASN A 1 147 ? 4.166 -5.310 -1.232 1.00 95.81 147 ASN A O 1
ATOM 1173 N N . LEU A 1 148 ? 5.529 -5.665 0.514 1.00 93.94 148 LEU A N 1
ATOM 1174 C CA . LEU A 1 148 ? 6.585 -6.387 -0.219 1.00 93.94 148 LEU A CA 1
ATOM 1175 C C . LEU A 1 148 ? 7.151 -5.610 -1.425 1.00 93.94 148 LEU A C 1
ATOM 1177 O O . LEU A 1 148 ? 7.663 -6.230 -2.337 1.00 93.94 148 LEU A O 1
ATOM 1181 N N . CYS A 1 149 ? 7.131 -4.278 -1.456 1.00 94.25 149 CYS A N 1
ATOM 1182 C CA . CYS A 1 149 ? 7.519 -3.524 -2.661 1.00 94.25 149 CYS A CA 1
ATOM 1183 C C . CYS A 1 149 ? 8.942 -2.929 -2.628 1.00 94.25 149 CYS A C 1
ATOM 1185 O O . CYS A 1 149 ? 9.497 -2.579 -3.664 1.00 94.25 149 CYS A O 1
ATOM 1187 N N . PHE A 1 150 ? 9.585 -2.821 -1.458 1.00 94.75 150 PHE A N 1
ATOM 1188 C CA . PHE A 1 150 ? 10.860 -2.090 -1.333 1.00 94.75 150 PHE A CA 1
ATOM 1189 C C . PHE A 1 150 ? 12.039 -2.701 -2.100 1.00 94.75 150 PHE A C 1
ATOM 1191 O O . PHE A 1 150 ? 13.036 -2.021 -2.335 1.00 94.75 150 PHE A O 1
ATOM 1198 N N . HIS A 1 151 ? 11.941 -3.965 -2.507 1.00 93.25 151 HIS A N 1
ATOM 1199 C CA . HIS A 1 151 ? 12.979 -4.614 -3.299 1.00 93.25 151 HIS A CA 1
ATOM 1200 C C . HIS A 1 151 ? 13.076 -4.048 -4.730 1.00 93.25 151 HIS A C 1
ATOM 1202 O O . HIS A 1 151 ? 14.142 -4.154 -5.331 1.00 93.25 151 HIS A O 1
ATOM 1208 N N . HIS A 1 152 ? 12.029 -3.380 -5.233 1.00 93.38 152 HIS A N 1
ATOM 1209 C CA . HIS A 1 152 ? 12.051 -2.682 -6.523 1.00 93.38 152 HIS A CA 1
ATOM 1210 C C . HIS A 1 152 ? 12.915 -1.411 -6.498 1.00 93.38 152 HIS A C 1
ATOM 1212 O O . HIS A 1 152 ? 13.372 -0.950 -7.543 1.00 93.38 152 HIS A O 1
ATOM 1218 N N . PHE A 1 153 ? 13.179 -0.838 -5.320 1.00 94.31 153 PHE A N 1
ATOM 1219 C CA . PHE A 1 153 ? 13.811 0.474 -5.196 1.00 94.31 153 PHE A CA 1
ATOM 1220 C C . PHE A 1 153 ? 15.310 0.381 -4.897 1.00 94.31 153 PHE A C 1
ATOM 1222 O O . PHE A 1 153 ? 15.779 -0.444 -4.098 1.00 94.31 153 PHE A O 1
ATOM 1229 N N . ASP A 1 154 ? 16.078 1.282 -5.510 1.00 94.25 154 ASP A N 1
ATOM 1230 C CA . ASP A 1 154 ? 17.437 1.547 -5.053 1.00 94.25 154 ASP A CA 1
ATOM 1231 C C . ASP A 1 154 ? 17.403 2.311 -3.713 1.00 94.25 154 ASP A C 1
ATOM 1233 O O . ASP A 1 154 ? 16.344 2.729 -3.230 1.00 94.25 154 ASP A O 1
ATOM 1237 N N . ASP A 1 155 ? 18.561 2.466 -3.070 1.00 94.06 155 ASP A N 1
ATOM 1238 C CA . ASP A 1 155 ? 18.629 3.096 -1.745 1.00 94.06 155 ASP A CA 1
ATOM 1239 C C . ASP A 1 155 ? 18.175 4.567 -1.777 1.00 94.06 155 ASP A C 1
ATOM 1241 O O . ASP A 1 155 ? 17.576 5.057 -0.815 1.00 94.06 155 ASP A O 1
ATOM 1245 N N . LEU A 1 156 ? 18.429 5.274 -2.883 1.00 96.06 156 LEU A N 1
ATOM 1246 C CA . LEU A 1 156 ? 18.064 6.680 -3.034 1.00 96.06 156 LEU A CA 1
ATOM 1247 C C . LEU A 1 156 ? 16.545 6.837 -3.162 1.00 96.06 156 LEU A C 1
ATOM 1249 O O . LEU A 1 156 ? 15.942 7.663 -2.469 1.00 96.06 156 LEU A O 1
ATOM 1253 N N . LEU A 1 157 ? 15.919 6.029 -4.013 1.00 96.69 157 LEU A N 1
ATOM 1254 C CA . LEU A 1 157 ? 14.482 6.034 -4.240 1.00 96.69 157 LEU A CA 1
ATOM 1255 C C . LEU A 1 157 ? 13.722 5.569 -2.994 1.00 96.69 157 LEU A C 1
ATOM 1257 O O . LEU A 1 157 ? 12.790 6.252 -2.573 1.00 96.69 157 LEU A O 1
ATOM 1261 N N . ALA A 1 158 ? 14.162 4.490 -2.338 1.00 96.50 158 ALA A N 1
ATOM 1262 C CA . ALA A 1 158 ? 13.571 4.023 -1.082 1.00 96.50 158 ALA A CA 1
ATOM 1263 C C . ALA A 1 158 ? 13.617 5.108 0.009 1.00 96.50 158 ALA A C 1
ATOM 1265 O O . ALA A 1 158 ? 12.608 5.390 0.658 1.00 96.50 158 ALA A O 1
ATOM 1266 N N . SER A 1 159 ? 14.770 5.768 0.170 1.00 97.19 159 SER A N 1
ATOM 1267 C CA . SER A 1 159 ? 14.935 6.889 1.105 1.00 97.19 159 SER A CA 1
ATOM 1268 C C . SER A 1 159 ? 14.009 8.062 0.769 1.00 97.19 159 SER A C 1
ATOM 1270 O O . SER A 1 159 ? 13.418 8.672 1.661 1.00 97.19 159 SER A O 1
ATOM 1272 N N . THR A 1 160 ? 13.823 8.347 -0.521 1.00 98.38 160 THR A N 1
ATOM 1273 C CA . THR A 1 160 ? 12.928 9.416 -0.987 1.00 98.38 160 THR A CA 1
ATOM 1274 C C . THR A 1 160 ? 11.468 9.100 -0.666 1.00 98.38 160 THR A C 1
ATOM 1276 O O . THR A 1 160 ? 10.761 9.957 -0.139 1.00 98.38 160 THR A O 1
ATOM 1279 N N . ILE A 1 161 ? 11.027 7.862 -0.901 1.00 98.25 161 ILE A N 1
ATOM 1280 C CA . ILE A 1 161 ? 9.667 7.397 -0.593 1.00 98.25 161 ILE A CA 1
ATOM 1281 C C . ILE A 1 161 ? 9.383 7.488 0.913 1.00 98.25 161 ILE A C 1
ATOM 1283 O O . ILE A 1 161 ? 8.370 8.060 1.318 1.00 98.25 161 ILE A O 1
ATOM 1287 N N . LEU A 1 162 ? 10.293 6.989 1.757 1.00 97.75 162 LEU A N 1
ATOM 1288 C CA . LEU A 1 162 ? 10.135 7.023 3.217 1.00 97.75 162 LEU A CA 1
ATOM 1289 C C . LEU A 1 162 ? 10.146 8.451 3.774 1.00 97.75 162 LEU A C 1
ATOM 1291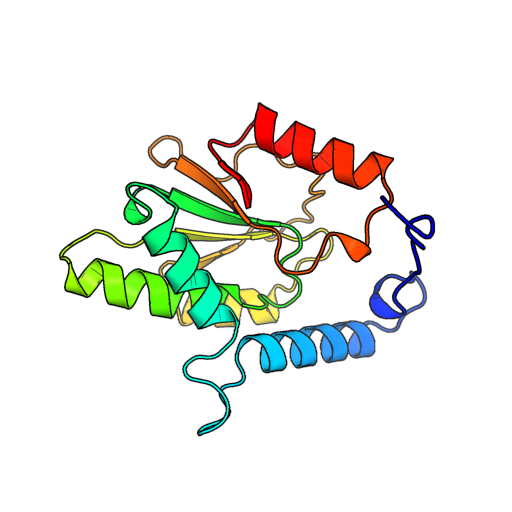 O O . LEU A 1 162 ? 9.340 8.789 4.646 1.00 97.75 162 LEU A O 1
ATOM 1295 N N . ARG A 1 163 ? 11.014 9.318 3.236 1.00 97.88 163 ARG A N 1
ATOM 1296 C CA . ARG A 1 163 ? 10.994 10.753 3.542 1.00 97.88 163 ARG A CA 1
ATOM 1297 C C . ARG A 1 163 ? 9.632 11.344 3.201 1.00 97.88 163 ARG A C 1
ATOM 1299 O O . ARG A 1 163 ? 9.020 11.976 4.057 1.00 97.88 163 ARG A O 1
ATOM 1306 N N . LYS A 1 164 ? 9.131 11.093 1.990 1.00 97.62 164 LYS A N 1
ATOM 1307 C CA . LYS A 1 164 ? 7.854 11.649 1.543 1.00 97.62 164 LYS A CA 1
ATOM 1308 C C . LYS A 1 164 ? 6.682 11.170 2.403 1.00 97.62 164 LYS A C 1
ATOM 1310 O O . LYS A 1 164 ? 5.812 11.974 2.741 1.00 97.62 164 LYS A O 1
ATOM 1315 N N . ALA A 1 165 ? 6.677 9.896 2.800 1.00 97.19 165 ALA A N 1
ATOM 1316 C CA . ALA A 1 165 ? 5.698 9.347 3.736 1.00 97.19 165 ALA A CA 1
ATOM 1317 C C . ALA A 1 165 ? 5.736 10.069 5.091 1.00 97.19 165 ALA A C 1
ATOM 1319 O O . ALA A 1 165 ? 4.693 10.463 5.600 1.00 97.19 165 ALA A O 1
ATOM 1320 N N . THR A 1 166 ? 6.932 10.331 5.621 1.00 96.62 166 THR A N 1
ATOM 1321 C CA . THR A 1 166 ? 7.116 11.058 6.889 1.00 96.62 166 THR A CA 1
ATOM 1322 C C . THR A 1 166 ? 6.667 12.521 6.803 1.00 96.62 166 THR A C 1
ATOM 1324 O O . THR A 1 166 ? 6.153 13.071 7.769 1.00 96.62 166 THR A O 1
ATOM 1327 N N . GLU A 1 167 ? 6.861 13.168 5.653 1.00 97.06 167 GLU A N 1
ATOM 1328 C CA . GLU A 1 167 ? 6.548 14.590 5.465 1.00 97.06 167 GLU A CA 1
ATOM 1329 C C . GLU A 1 167 ? 5.056 14.871 5.226 1.00 97.06 167 GLU A C 1
ATOM 1331 O O . GLU A 1 167 ? 4.608 15.989 5.474 1.00 97.06 167 GLU A O 1
ATOM 1336 N N . SER A 1 168 ? 4.290 13.901 4.712 1.00 96.19 168 SER A N 1
ATOM 1337 C CA . SER A 1 168 ? 2.924 14.151 4.210 1.00 96.19 168 SER A CA 1
ATOM 1338 C C . SER A 1 168 ? 1.826 13.214 4.737 1.00 96.19 168 SER A C 1
ATOM 1340 O O . SER A 1 168 ? 0.644 13.554 4.612 1.00 96.19 168 SER A O 1
ATOM 1342 N N . ALA A 1 169 ? 2.178 12.095 5.380 1.00 97.44 169 ALA A N 1
ATOM 1343 C CA . ALA A 1 169 ? 1.237 11.196 6.057 1.00 97.44 169 ALA A CA 1
ATOM 1344 C C . ALA A 1 169 ? 1.357 11.290 7.589 1.00 97.44 169 ALA A C 1
ATOM 1346 O O . ALA A 1 169 ? 2.262 11.932 8.114 1.00 97.44 169 ALA A O 1
ATOM 1347 N N . ASP A 1 170 ? 0.430 10.658 8.314 1.00 97.25 170 ASP A N 1
ATOM 1348 C CA . ASP A 1 170 ? 0.471 10.594 9.784 1.00 97.25 170 ASP A CA 1
ATOM 1349 C C . ASP A 1 170 ? 1.275 9.386 10.289 1.00 97.25 170 ASP A C 1
ATOM 1351 O O . ASP A 1 170 ? 1.710 9.355 11.439 1.00 97.25 170 ASP A O 1
ATOM 1355 N N . SER A 1 171 ? 1.436 8.363 9.446 1.00 96.00 171 SER A N 1
ATOM 1356 C CA . SER A 1 171 ? 2.160 7.132 9.750 1.00 96.00 171 SER A CA 1
ATOM 1357 C C . SER A 1 171 ? 2.548 6.392 8.463 1.00 96.00 171 SER A C 1
ATOM 1359 O O . SER A 1 171 ? 2.014 6.665 7.384 1.00 96.00 171 SER A O 1
ATOM 1361 N N . PHE A 1 172 ? 3.456 5.426 8.575 1.00 95.69 172 PHE A N 1
ATOM 1362 C CA . PHE A 1 172 ? 3.739 4.449 7.530 1.00 95.69 172 PHE A CA 1
ATOM 1363 C C . PHE A 1 172 ? 4.176 3.109 8.138 1.00 95.69 172 PHE A C 1
ATOM 1365 O O . PHE A 1 172 ? 4.621 3.081 9.289 1.00 95.69 172 PHE A O 1
ATOM 1372 N N . MET A 1 173 ? 4.065 2.024 7.368 1.00 92.44 173 MET A N 1
ATOM 1373 C CA . MET A 1 173 ? 4.581 0.691 7.709 1.00 92.44 173 MET A CA 1
ATOM 1374 C C . MET A 1 173 ? 5.030 -0.100 6.486 1.00 92.44 173 MET A C 1
ATOM 1376 O O . MET A 1 173 ? 4.414 0.061 5.407 1.00 92.44 173 MET A O 1
#

Radius of gyration: 16.32 Å; chains: 1; bounding box: 46×43×42 Å

Organism: NCBI:txid656916

Foldseek 3Di:
DDPDDDDLDDDLLPDPPRDPVVVVVVLVVQLCQQQDDDPPVDPGRVLLVVLVVCVVPPDPQLLEEEEEEACRLNRSVLVSQVNNQVVCVVVVHHGHAYEYAAQDDPCVSQVVSCVVHVRYYYDRHGDDLLPDADPDPPRGFYEYEYDPPCSNDDPVSSVSNVVRCVVHGPYYD

pLDDT: mean 94.86, std 4.61, range [50.88, 98.62]

Sequence (173 aa):
MILFPRYHLFEIGDQSWCPEWMRAYIQSYLTRVWNLHIPPFSKAPPGGVAADLILEHITDPDSFTFVDLCAGAGGPTGTLEHVLNAKLRAEGKSAARFVLTDLHPRLEEWSAISRRQENISFVAEPMDAAKCERVAPTNRKECRIFNLCFHHFDDLLASTILRKATESADSFM

InterPro domains:
  IPR029063 S-adenosyl-L-methionine-dependent methyltransferase superfamily [SSF53335] (41-158)

Secondary structure (DSSP, 8-state):
--SS----PPPGGGSTTS-HHHHHHHHHHHHHHHT---TTT-SS-HHHHHHHHHHHHSSSGGGEEEEEET-TTTTTHHHHHHHHHHHHHHTTPPPPEEEEE-SS--HHHHHHHHHH-TTEEE--S---GGG----S-TTSEEEEE--S-GGGS-HHHHHHHHHHHHHHSSEE-

=== Feature glossary ===
Key to the feature types in this record:

— What the protein is —

Primary structure: the covalent order of the twenty standard amino acids along the backbone. Two proteins with the same sequence will (almost always) fold to the same structure; two with 30% identity often share a fold but not the details.

Database cross-references. InterPro integrates a dozen domain/family signature databases into unified entries with residue-range hits. GO terms attach function/process/location labels with evidence codes. CATH codes position the fold in a four-level structural taxonomy. Organism is the NCBI-taxonomy species name.

— Where its atoms are —

The mmCIF block holds the 3D Cartesian coordinates of each backbone atom (N, Cα, C, O) in ångströms. mmCIF is the PDB's canonical archive format — a tagged-loop text representation of the atomic model.

Six rendered views show the 3D structure from the faces of a cube — i.e. along ±x, ±y, ±z. Rendering representation is drawn randomly per protein from cartoon (secondary-structure ribbons), sticks (backbone bonds), or molecular surface; coloring is either N→C rainbow (blue at the N-terminus through red at the C-terminus) or one color per chain.

— Local backbone conformation —

DSSP 8-state secondary structure assigns each residue one of H (α-helix), G (3₁₀-helix), I (π-helix), E (extended β-strand), B (isolated β-bridge), T (hydrogen-bonded turn), S (bend), or '-' (coil). The assignment is computed from backbone hydrogen-bond geometry via the Kabsch–Sander algorithm.

P-SEA three-state annotation labels each residue as helix, strand, or coil based purely on the geometry of the Cα trace. It serves as a fallback when the full backbone (and thus DSSP) is unavailable.

The φ/ψ torsion pair specifies the backbone conformation at each residue. φ rotates about the N–Cα bond, ψ about the Cα–C bond. Steric clashes forbid most of the (φ, ψ) plane — the allowed regions (α-helix basin, β-sheet basin, left-handed helix) are the Ramachandran-allowed regions.

— Global shape and packing —

The geometric summary reports three shape descriptors. Rg (radius of gyration) measures how spread out the Cα atoms are about their centre of mass; compact globular proteins have small Rg, elongated or unfolded ones large. Cα contacts (<8 Å, |i−j|>4) count long-range residue pairs in spatial proximity — high for tightly packed folds, near zero for rods or random coil. The bounding-box extents give the protein's footprint along x, y, z in Å.

Accessible surface area quantifies burial. A residue with SASA near zero is packed into the hydrophobic core; one with SASA >100 Å² sits on the surface. Computed here via the Shrake–Rupley numerical algorithm with a 1.4 Å probe.

Plot images: a contact map (which residues are close in 3D, as an N×N binary image), a Ramachandran scatter (backbone torsion angles, revealing secondary-structure composition at a glance), and — for AlphaFold structures — a PAE heatmap (pairwise prediction confidence).

— Structural neighborhood —

The Foldseek 3Di string encodes local tertiary geometry as a 20-letter alphabet — one character per residue — derived from the relative positions of nearby Cα atoms. Unlike the amino-acid sequence, 3Di is a direct function of the 3D structure, so two proteins with the same fold have similar 3Di strings even at low sequence identity.

Nearest PDB neighbors are the top structural matches found by Foldseek when searching this structure against the entire Protein Data Bank. Each hit reports a TM-score (0 to 1; >0.5 almost always implies the same fold) and an E-value. These are *structural* homologs — they may share no detectable sequence similarity.

— Confidence and disorder —

For AlphaFold models, the B-factor field carries pLDDT — the model's own estimate of local accuracy on a 0–100 scale. Regions with pLDDT<50 should be treated as essentially unmodeled; they often correspond to intrinsically disordered segments.

B-factor (Debye–Waller factor) reflects atomic displacement in the crystal lattice. It is an experimental observable (units Å²), not a prediction; low values mean the atom is pinned down, high values mean it moves or is heterogeneous across the crystal.

Predicted aligned error is AlphaFold's pairwise confidence. Unlike pLDDT (per-residue), PAE is per-residue-pair and captures whether two parts of the structure are correctly placed relative to each other. Units are ångströms of expected positional error.